Protein AF-A0A7J8UUY8-F1 (afdb_monomer)

Mean predicted aligned error: 4.92 Å

Organism: NCBI:txid34286

pLDDT: mean 86.73, std 9.54, range [56.25, 96.75]

Radius of gyration: 12.4 Å; Cα contacts (8 Å, |Δi|>4): 75; chains: 1; bounding box: 28×28×34 Å

Secondary structure (DSSP, 8-state):
-EE-TT--EEE-------S--HHHHHHHHHHHHHHHHHHTT---EEEEES-HHHHHHHHHTTGGGSSEEEEE--

InterPro domains:
  IPR002156 Ribonuclease H domain [PF13456] (2-67)
  IPR044730 Ribonuclease H-like domain, plant type [cd06222] (2-60)
  IPR053151 Ribonuclease H-like [PTHR47723] (2-60)

Foldseek 3Di:
DDADPVRHDPDDDDDDDDDDDPVVRVLVVQVVVVVVCVVVVNQADEAEDQDPVNQVVCVVVVCPPGSYHYYHDD

Struct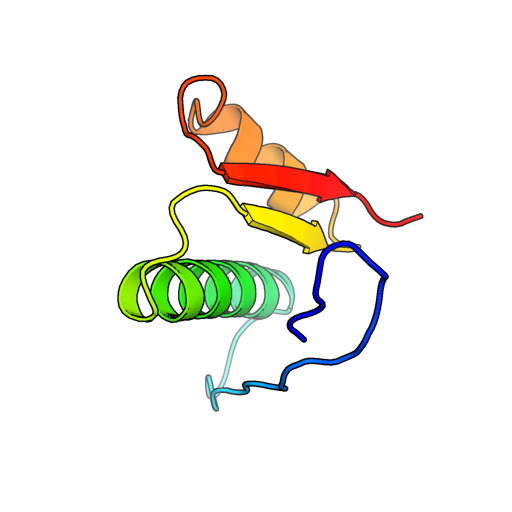ure (mmCIF, N/CA/C/O backbone):
data_AF-A0A7J8UUY8-F1
#
_entry.id   AF-A0A7J8UUY8-F1
#
loop_
_atom_site.group_PDB
_atom_site.id
_atom_site.type_symbol
_atom_site.label_atom_id
_atom_site.label_alt_id
_atom_site.label_comp_id
_atom_site.label_asym_id
_atom_site.label_entity_id
_atom_site.label_seq_id
_atom_site.pdbx_PDB_ins_code
_atom_site.Cartn_x
_atom_site.Cartn_y
_atom_site.Cartn_z
_atom_site.occupancy
_atom_site.B_iso_or_equiv
_atom_site.auth_seq_id
_atom_site.auth_comp_id
_atom_site.auth_asym_id
_atom_site.auth_atom_id
_atom_site.pdbx_PDB_model_num
ATOM 1 N N . MET A 1 1 ? -2.384 -6.003 1.734 1.00 87.88 1 MET A N 1
ATOM 2 C CA . MET A 1 1 ? -3.163 -6.949 2.577 1.00 87.88 1 MET A CA 1
ATOM 3 C C . MET A 1 1 ? -3.999 -6.151 3.559 1.00 87.88 1 MET A C 1
ATOM 5 O O . MET A 1 1 ? -3.557 -5.081 3.948 1.00 87.88 1 MET A O 1
ATOM 9 N N . VAL A 1 2 ? -5.164 -6.654 3.953 1.00 91.19 2 VAL A N 1
ATOM 10 C CA . VAL A 1 2 ? -6.058 -6.003 4.916 1.00 91.19 2 VAL A CA 1
ATOM 11 C C . VAL A 1 2 ? -6.012 -6.770 6.232 1.00 91.19 2 VAL A C 1
ATOM 13 O O . VAL A 1 2 ? -6.084 -8.003 6.234 1.00 91.19 2 VAL A O 1
ATOM 16 N N . ARG A 1 3 ? -5.893 -6.039 7.339 1.00 92.81 3 ARG A N 1
ATOM 17 C CA . ARG A 1 3 ? -5.925 -6.583 8.697 1.00 92.81 3 ARG A CA 1
ATOM 18 C C . ARG A 1 3 ? -6.992 -5.880 9.523 1.00 92.81 3 ARG A C 1
ATOM 20 O O . ARG A 1 3 ? -7.306 -4.724 9.243 1.00 92.81 3 ARG A O 1
ATOM 27 N N . ASP A 1 4 ? -7.552 -6.583 10.499 1.00 90.81 4 ASP A N 1
ATOM 28 C CA . ASP A 1 4 ? -8.399 -5.957 11.510 1.00 90.81 4 ASP A CA 1
ATOM 29 C C . ASP A 1 4 ? -7.547 -5.191 12.540 1.00 90.81 4 ASP A C 1
ATOM 31 O O . ASP A 1 4 ? -6.314 -5.157 12.477 1.00 90.81 4 ASP A O 1
ATOM 35 N N . ARG A 1 5 ? -8.225 -4.560 13.501 1.00 89.56 5 ARG A N 1
ATOM 36 C CA . ARG A 1 5 ? -7.596 -3.816 14.602 1.00 89.56 5 ARG A CA 1
ATOM 37 C C . ARG A 1 5 ? -6.747 -4.687 15.536 1.00 89.56 5 ARG A C 1
ATOM 39 O O . ARG A 1 5 ? -5.868 -4.157 16.204 1.00 89.56 5 ARG A O 1
ATOM 46 N N . ASP A 1 6 ? -7.022 -5.987 15.582 1.00 93.62 6 ASP A N 1
ATOM 47 C CA . ASP A 1 6 ? -6.326 -6.970 16.413 1.00 93.62 6 ASP A CA 1
ATOM 48 C C . ASP A 1 6 ? -5.123 -7.576 15.655 1.00 93.62 6 ASP A C 1
ATOM 50 O O . ASP A 1 6 ? -4.369 -8.388 16.188 1.00 93.62 6 ASP A O 1
ATOM 54 N N . GLY A 1 7 ? -4.903 -7.142 14.407 1.00 90.38 7 GLY A N 1
ATOM 55 C CA . GLY A 1 7 ? -3.812 -7.576 13.544 1.00 90.38 7 GLY A CA 1
ATOM 56 C C . GLY A 1 7 ? -4.106 -8.857 12.765 1.00 90.38 7 GLY A C 1
ATOM 57 O O . GLY A 1 7 ? -3.231 -9.312 12.019 1.00 90.38 7 GLY A O 1
ATOM 58 N N . ASN A 1 8 ? -5.313 -9.420 12.873 1.00 94.62 8 ASN A N 1
ATOM 59 C CA . ASN A 1 8 ? -5.689 -10.615 12.129 1.00 94.62 8 ASN A CA 1
ATOM 60 C C . ASN A 1 8 ? -5.826 -10.282 10.649 1.00 94.62 8 ASN A C 1
ATOM 62 O O . ASN A 1 8 ? -6.378 -9.252 10.261 1.00 94.62 8 ASN A O 1
ATOM 66 N N . TRP A 1 9 ? -5.336 -11.177 9.797 1.00 93.38 9 TRP A N 1
ATOM 67 C CA . TRP A 1 9 ? -5.517 -11.042 8.361 1.00 93.38 9 TRP A CA 1
ATOM 68 C C . TRP A 1 9 ? -6.986 -11.261 7.992 1.00 93.38 9 TRP A C 1
ATOM 70 O O . TRP A 1 9 ? -7.532 -12.334 8.231 1.00 93.38 9 TRP A O 1
ATOM 80 N N . ILE A 1 10 ? -7.610 -10.244 7.391 1.00 92.12 10 ILE A N 1
ATOM 81 C CA . ILE A 1 10 ? -8.984 -10.337 6.883 1.00 92.12 10 ILE A CA 1
ATOM 82 C C . ILE A 1 10 ? -8.957 -10.853 5.445 1.00 92.12 10 ILE A C 1
ATOM 84 O O . ILE A 1 10 ? -9.698 -11.768 5.095 1.00 92.12 10 ILE A O 1
ATOM 88 N N . MET A 1 11 ? -8.136 -10.228 4.590 1.00 91.81 11 MET A N 1
ATOM 89 C CA . MET A 1 11 ? -8.050 -10.585 3.174 1.00 91.81 11 MET A CA 1
ATOM 90 C C . MET A 1 11 ? -6.820 -10.010 2.460 1.00 91.81 11 MET A C 1
ATOM 92 O O . MET A 1 11 ? -6.178 -9.049 2.895 1.00 91.81 11 MET A O 1
ATOM 96 N N . GLY A 1 12 ? -6.510 -10.588 1.301 1.00 91.31 12 GLY A N 1
ATOM 97 C CA . GLY A 1 12 ? -5.564 -10.064 0.320 1.00 91.31 12 GLY A CA 1
ATOM 98 C C . GLY A 1 12 ? -6.294 -9.508 -0.901 1.00 91.31 12 GLY A C 1
ATOM 99 O O . GLY A 1 12 ? -7.417 -9.906 -1.192 1.00 91.31 12 GLY A O 1
ATOM 100 N N . PHE A 1 13 ? -5.645 -8.594 -1.613 1.00 90.94 13 PHE A N 1
ATOM 101 C CA . PHE A 1 13 ? -6.086 -8.108 -2.916 1.00 90.94 13 PHE A CA 1
ATOM 102 C C . PHE A 1 13 ? -4.859 -7.946 -3.811 1.00 90.94 13 PHE A C 1
ATOM 104 O O . PHE A 1 13 ? -3.740 -7.799 -3.312 1.00 90.94 13 PHE A O 1
ATOM 111 N N . GLY A 1 14 ? -5.073 -8.000 -5.119 1.00 92.44 14 GLY A N 1
ATOM 112 C CA . GLY A 1 14 ? -4.024 -7.840 -6.111 1.00 92.44 14 GLY A CA 1
ATOM 113 C C . GLY A 1 14 ? -4.630 -7.506 -7.464 1.00 92.44 14 GLY A C 1
ATOM 114 O O . GLY A 1 14 ? -5.710 -7.989 -7.805 1.00 92.44 14 GLY A O 1
ATOM 115 N N . ARG A 1 15 ? -3.926 -6.670 -8.220 1.00 92.50 15 ARG A N 1
ATOM 116 C CA . ARG A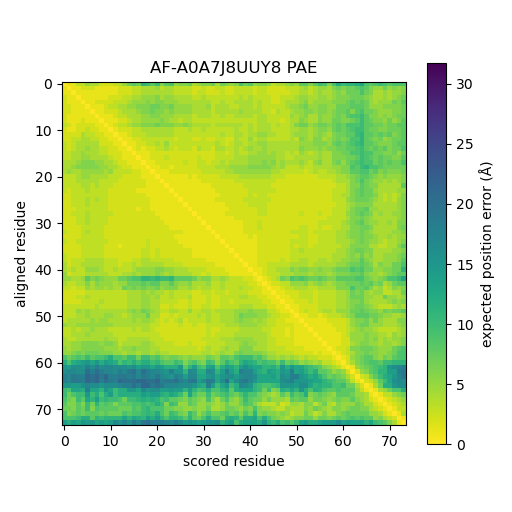 1 15 ? -4.305 -6.236 -9.560 1.00 92.50 15 ARG A CA 1
ATOM 117 C C . ARG A 1 15 ? -3.100 -6.380 -10.476 1.00 92.50 15 ARG A C 1
ATOM 119 O O . ARG A 1 15 ? -1.988 -6.017 -10.104 1.00 92.50 15 ARG A O 1
ATOM 126 N N . TYR A 1 16 ? -3.327 -6.894 -11.681 1.00 94.50 16 TYR A N 1
ATOM 127 C CA . TYR A 1 16 ? -2.318 -6.867 -12.732 1.00 94.50 16 TYR A CA 1
ATOM 128 C C . TYR A 1 16 ? -2.263 -5.465 -13.353 1.00 94.50 16 TYR A C 1
ATOM 130 O O . TYR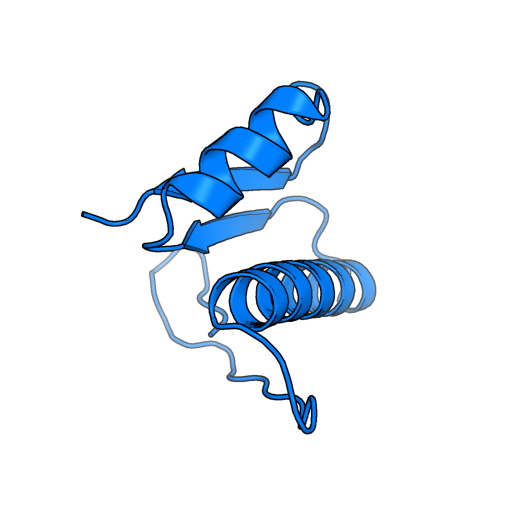 A 1 16 ? -3.278 -4.968 -13.843 1.00 94.50 16 TYR A O 1
ATOM 138 N N . LEU A 1 17 ? -1.090 -4.827 -13.307 1.00 94.50 17 LEU A N 1
ATOM 139 C CA . LEU A 1 17 ? -0.880 -3.450 -13.777 1.00 94.50 17 LEU A CA 1
ATOM 140 C C . LEU A 1 17 ? -0.159 -3.360 -15.132 1.00 94.50 17 LEU A C 1
ATOM 142 O O . LEU A 1 17 ? -0.029 -2.269 -15.676 1.00 94.50 17 LEU A O 1
ATOM 146 N N . GLY A 1 18 ? 0.296 -4.482 -15.699 1.00 95.94 18 GLY A N 1
ATOM 147 C CA . GLY A 1 18 ? 1.113 -4.470 -16.914 1.00 95.94 18 GLY A CA 1
ATOM 148 C C . GLY A 1 18 ? 2.514 -3.900 -16.669 1.00 95.94 18 GLY A C 1
ATOM 149 O O . GLY A 1 18 ? 3.136 -4.192 -15.647 1.00 95.94 18 GLY A O 1
ATOM 150 N N . VAL A 1 19 ? 3.022 -3.109 -17.619 1.00 96.75 19 VAL A N 1
ATOM 151 C CA . VAL A 1 19 ? 4.320 -2.428 -17.496 1.00 96.75 19 VAL A CA 1
ATOM 152 C C . VAL A 1 19 ? 4.131 -1.151 -16.682 1.00 96.75 19 VAL A C 1
ATOM 154 O O . VAL A 1 19 ? 3.484 -0.215 -17.140 1.00 96.75 19 VAL A O 1
ATOM 157 N N . CYS A 1 20 ? 4.704 -1.117 -15.484 1.00 95.94 20 CYS A N 1
ATOM 158 C CA . CYS A 1 20 ? 4.698 0.051 -14.610 1.00 95.94 20 CYS A CA 1
ATOM 159 C C . CYS A 1 20 ? 5.992 0.115 -13.793 1.00 95.94 20 CYS A C 1
ATOM 161 O O . CYS A 1 20 ? 6.694 -0.886 -13.617 1.00 95.94 20 CYS A O 1
ATOM 163 N N . SER A 1 21 ? 6.320 1.303 -13.302 1.00 95.75 21 SER A N 1
ATOM 164 C CA . SER A 1 21 ? 7.400 1.501 -12.343 1.00 95.75 21 SER A CA 1
ATOM 165 C C . SER A 1 21 ? 6.997 1.013 -10.943 1.00 95.75 21 SER A C 1
ATOM 167 O O . SER A 1 21 ? 5.809 0.982 -10.610 1.00 95.75 21 SER A O 1
ATOM 169 N N . PRO A 1 22 ? 7.970 0.706 -10.064 1.00 92.81 22 PRO A N 1
ATOM 170 C CA . PRO A 1 22 ? 7.675 0.352 -8.675 1.00 92.81 22 PRO A CA 1
ATOM 171 C C . PRO A 1 22 ? 6.865 1.425 -7.934 1.00 92.81 22 PRO A C 1
ATOM 173 O O . PRO A 1 22 ? 6.002 1.103 -7.128 1.00 92.81 22 PRO A O 1
ATOM 176 N N . PHE A 1 23 ? 7.107 2.707 -8.231 1.00 92.69 23 PHE A N 1
ATOM 177 C CA . PHE A 1 23 ? 6.351 3.802 -7.625 1.00 92.69 23 PHE A CA 1
ATOM 178 C C . PHE A 1 23 ? 4.883 3.795 -8.068 1.00 92.69 23 PHE A C 1
ATOM 180 O O . PHE A 1 23 ? 3.996 3.879 -7.225 1.00 92.69 23 PHE A O 1
ATOM 187 N N . GLU A 1 24 ? 4.619 3.643 -9.367 1.00 93.62 24 GLU A N 1
ATOM 188 C CA . GLU A 1 24 ? 3.249 3.539 -9.882 1.00 93.62 24 GLU A CA 1
ATOM 189 C C . GLU A 1 24 ? 2.526 2.324 -9.298 1.00 93.62 24 GLU A C 1
ATOM 191 O O . GLU A 1 24 ? 1.366 2.438 -8.909 1.00 93.62 24 GLU A O 1
ATOM 196 N N . ALA A 1 25 ? 3.210 1.181 -9.183 1.00 94.44 25 ALA A N 1
ATOM 197 C CA . ALA A 1 25 ? 2.638 -0.023 -8.592 1.00 94.44 25 ALA A CA 1
ATOM 198 C C . ALA A 1 25 ? 2.193 0.190 -7.136 1.00 94.44 25 ALA A C 1
ATOM 200 O O . ALA A 1 25 ? 1.092 -0.221 -6.768 1.00 94.44 25 ALA A O 1
ATOM 201 N N . GLU A 1 26 ? 3.007 0.873 -6.329 1.00 92.56 26 GLU A N 1
ATOM 202 C CA . GLU A 1 26 ? 2.686 1.203 -4.934 1.00 92.56 26 GLU A CA 1
ATOM 203 C C . GLU A 1 26 ? 1.536 2.217 -4.808 1.00 92.56 26 GLU A C 1
ATOM 205 O O . GLU A 1 26 ? 0.666 2.080 -3.943 1.00 92.56 26 GLU A O 1
ATOM 210 N N . VAL A 1 27 ? 1.488 3.229 -5.681 1.00 91.38 27 VAL A N 1
ATOM 211 C CA . VAL A 1 27 ? 0.386 4.207 -5.688 1.00 91.38 27 VAL A CA 1
ATOM 212 C C . VAL A 1 27 ? -0.932 3.529 -6.069 1.00 91.38 27 VAL A C 1
ATOM 214 O O . VAL A 1 27 ? -1.939 3.707 -5.381 1.00 91.38 27 VAL A O 1
ATOM 217 N N . TRP A 1 28 ? -0.932 2.708 -7.124 1.00 93.44 28 TRP A N 1
ATOM 218 C CA . TRP A 1 28 ? -2.124 1.973 -7.551 1.00 93.44 28 TRP A CA 1
ATOM 219 C C . TRP A 1 28 ? -2.586 0.962 -6.505 1.00 93.44 28 TRP A C 1
ATOM 221 O O . TRP A 1 28 ? -3.780 0.892 -6.222 1.00 93.44 28 TRP A O 1
ATOM 231 N N . SER A 1 29 ? -1.666 0.213 -5.892 1.00 92.56 29 SER A N 1
ATOM 232 C CA . SER A 1 29 ? -2.020 -0.747 -4.843 1.00 92.56 29 SER A CA 1
ATOM 233 C C . SER A 1 29 ? -2.612 -0.055 -3.608 1.00 92.56 29 SER A C 1
ATOM 235 O O . SER A 1 29 ? -3.566 -0.565 -3.015 1.00 92.56 29 SER A O 1
ATOM 237 N N . THR A 1 30 ? -2.109 1.133 -3.258 1.00 91.12 30 THR A N 1
ATOM 238 C CA . THR A 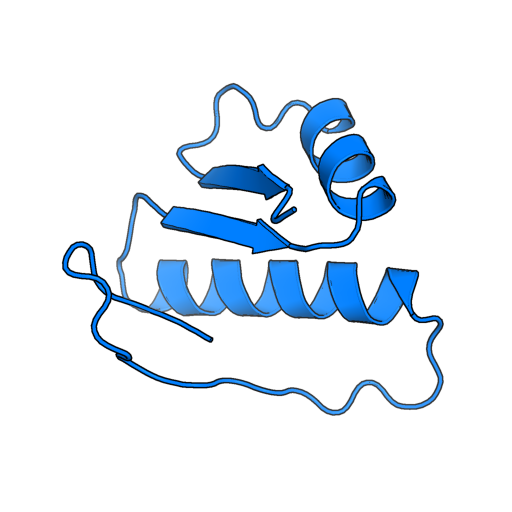1 30 ? -2.653 1.963 -2.177 1.00 91.12 30 THR A CA 1
ATOM 239 C C . THR A 1 30 ? -4.071 2.436 -2.496 1.00 91.12 30 THR A C 1
ATOM 241 O O . THR A 1 30 ? -4.971 2.272 -1.670 1.00 91.12 30 THR A O 1
ATOM 244 N N . LEU A 1 31 ? -4.294 2.968 -3.701 1.00 90.25 31 LEU A N 1
ATOM 245 C CA . LEU A 1 31 ? -5.610 3.430 -4.147 1.00 90.25 31 LEU A CA 1
ATOM 246 C C . LEU A 1 31 ? -6.636 2.290 -4.183 1.00 90.25 31 LEU A C 1
ATOM 248 O O . LEU A 1 31 ? -7.727 2.429 -3.627 1.00 90.25 31 LEU A O 1
ATOM 252 N N . ASP A 1 32 ? -6.280 1.157 -4.792 1.00 92.69 32 ASP A N 1
ATOM 253 C CA . ASP A 1 32 ? -7.152 -0.017 -4.882 1.00 92.69 32 ASP A CA 1
ATOM 254 C C . ASP A 1 32 ? -7.510 -0.540 -3.481 1.00 92.69 32 ASP A C 1
ATOM 256 O O . ASP A 1 32 ? -8.665 -0.879 -3.217 1.00 92.69 32 ASP A O 1
ATOM 260 N N . GLY A 1 33 ? -6.540 -0.562 -2.561 1.00 91.69 33 GLY A N 1
ATOM 261 C CA . GLY A 1 33 ? -6.754 -0.964 -1.173 1.00 91.69 33 GLY A CA 1
ATOM 262 C C . GLY A 1 33 ? -7.716 -0.044 -0.422 1.00 91.69 33 GLY A C 1
ATOM 263 O O . GLY A 1 33 ? -8.628 -0.529 0.249 1.00 91.69 33 GLY A O 1
ATOM 264 N N . ILE A 1 34 ? -7.551 1.273 -0.564 1.00 89.31 34 ILE A N 1
ATOM 265 C CA . ILE A 1 34 ? -8.447 2.270 0.037 1.00 89.31 34 ILE A CA 1
ATOM 266 C C . ILE A 1 34 ? -9.863 2.110 -0.521 1.00 89.31 34 ILE A C 1
ATOM 268 O O . ILE A 1 34 ? -10.812 1.960 0.247 1.00 89.31 34 ILE A O 1
ATOM 272 N N . LEU A 1 35 ? -10.016 2.083 -1.848 1.00 91.00 35 LEU A N 1
ATOM 273 C CA . LEU A 1 35 ? -11.324 1.973 -2.494 1.00 91.00 35 LEU A CA 1
ATOM 274 C C . LEU A 1 35 ? -12.039 0.669 -2.116 1.00 91.00 35 LEU A C 1
ATOM 276 O O . LEU A 1 35 ? -13.242 0.672 -1.858 1.00 91.00 35 LEU A O 1
ATOM 280 N N . LEU A 1 36 ? -11.304 -0.442 -2.029 1.00 92.31 36 LEU A N 1
ATOM 281 C CA . LEU A 1 36 ? -11.833 -1.724 -1.569 1.00 92.31 36 LEU A CA 1
ATOM 282 C C . LEU A 1 36 ? -12.420 -1.628 -0.154 1.00 92.31 36 LEU A C 1
ATOM 284 O O . LEU A 1 36 ? -13.490 -2.184 0.104 1.00 92.31 36 LEU A O 1
ATOM 288 N N . LEU A 1 37 ? -11.734 -0.941 0.761 1.00 90.75 37 LEU A N 1
ATOM 289 C CA . LEU A 1 37 ? -12.195 -0.772 2.138 1.00 90.75 37 LEU A CA 1
ATOM 290 C C . LEU A 1 37 ? -13.397 0.173 2.224 1.00 90.75 37 LEU A C 1
ATOM 292 O O . LEU A 1 37 ? -14.377 -0.160 2.893 1.00 90.75 37 LEU A O 1
ATOM 296 N N . LEU A 1 38 ? -13.374 1.285 1.487 1.00 89.69 38 LEU A N 1
ATOM 297 C CA . LEU A 1 38 ? -14.514 2.201 1.398 1.00 89.69 38 LEU A CA 1
ATOM 298 C C . LEU A 1 38 ? -15.764 1.486 0.859 1.00 89.69 38 LEU A C 1
ATOM 300 O O . LEU A 1 38 ? -16.833 1.583 1.458 1.00 89.69 38 LEU A O 1
ATOM 304 N N . ASN A 1 39 ? -15.623 0.685 -0.203 1.00 91.94 39 ASN A N 1
ATOM 305 C CA . ASN A 1 39 ? -16.721 -0.105 -0.779 1.00 91.94 39 ASN A CA 1
ATOM 306 C C . ASN A 1 39 ? -17.271 -1.174 0.177 1.00 91.94 39 ASN A C 1
ATOM 308 O O . ASN A 1 39 ? -18.413 -1.606 0.034 1.00 91.94 39 ASN A O 1
ATOM 312 N N . LYS A 1 40 ? -16.479 -1.605 1.164 1.00 90.00 40 LYS A N 1
ATOM 313 C CA . LYS A 1 40 ? -16.919 -2.507 2.237 1.00 90.00 40 LYS A CA 1
ATOM 314 C C . LYS A 1 40 ? -17.555 -1.775 3.426 1.00 90.00 40 LYS A C 1
ATOM 316 O O . LYS A 1 40 ? -17.969 -2.433 4.376 1.00 90.00 40 LYS A O 1
ATOM 321 N N . GLY A 1 41 ? -17.653 -0.446 3.376 1.00 91.06 41 GLY A N 1
ATOM 322 C CA . GLY A 1 41 ? -18.260 0.377 4.421 1.00 91.06 41 GLY A CA 1
ATOM 323 C C . GLY A 1 41 ? -17.301 0.788 5.540 1.00 91.06 41 GLY A C 1
ATOM 324 O O . GLY A 1 41 ? -17.744 1.344 6.546 1.00 91.06 41 GLY A O 1
ATOM 325 N N . TYR A 1 42 ? -15.994 0.548 5.395 1.00 89.12 42 TYR A N 1
ATOM 326 C CA . TYR A 1 42 ? -15.015 1.038 6.361 1.00 89.12 42 TYR A CA 1
ATOM 327 C C . TYR A 1 42 ? -14.795 2.535 6.151 1.00 89.12 42 TYR A C 1
ATOM 329 O O . TYR A 1 42 ? -14.344 2.962 5.095 1.00 89.12 42 TYR A O 1
ATOM 337 N N . SER A 1 43 ? -15.111 3.336 7.168 1.00 83.00 43 SER A N 1
ATOM 338 C CA . SER A 1 43 ? -14.986 4.801 7.120 1.00 83.00 43 SER A CA 1
ATOM 339 C C . SER A 1 43 ? -13.674 5.335 7.699 1.00 83.00 43 SER A C 1
ATOM 341 O O . SER A 1 43 ? -13.406 6.529 7.589 1.00 83.00 43 SER A O 1
ATOM 343 N N . TRP A 1 44 ? -12.875 4.468 8.324 1.00 83.50 44 TRP A N 1
ATOM 344 C CA . TRP A 1 44 ? -11.568 4.794 8.882 1.00 83.50 44 TRP A CA 1
ATOM 345 C C . TRP A 1 44 ? -10.590 3.662 8.590 1.00 83.50 44 TRP A C 1
ATOM 347 O O . TRP A 1 44 ? -10.875 2.499 8.889 1.00 83.50 44 TRP A O 1
ATOM 357 N N . THR A 1 45 ? -9.457 3.998 7.977 1.00 85.25 45 THR A N 1
ATOM 358 C CA . THR A 1 45 ? -8.475 3.013 7.516 1.00 85.25 45 THR A CA 1
ATOM 359 C C . THR A 1 45 ? -7.058 3.537 7.698 1.00 85.25 45 THR A C 1
ATOM 361 O O . THR A 1 45 ? -6.771 4.684 7.351 1.00 85.25 45 THR A O 1
ATOM 364 N N . ILE A 1 46 ? -6.163 2.671 8.175 1.00 88.69 46 ILE A N 1
ATOM 365 C CA . ILE A 1 46 ? -4.724 2.933 8.205 1.00 88.69 46 ILE A CA 1
ATOM 366 C C . ILE A 1 46 ? -4.076 2.171 7.052 1.00 88.69 46 ILE A C 1
ATOM 368 O O . ILE A 1 46 ? -4.111 0.940 7.010 1.00 88.69 46 ILE A O 1
ATOM 372 N N . THR A 1 47 ? -3.454 2.906 6.140 1.00 88.25 47 THR A N 1
ATOM 373 C CA . THR A 1 47 ? -2.636 2.351 5.064 1.00 88.25 47 THR A CA 1
ATOM 374 C C . THR A 1 47 ? -1.182 2.333 5.511 1.00 88.25 47 THR A C 1
ATOM 376 O O . THR A 1 47 ? -0.648 3.344 5.959 1.00 88.25 47 THR A O 1
ATOM 379 N N . GLN A 1 48 ? -0.517 1.190 5.368 1.00 89.69 48 GLN A N 1
ATOM 380 C CA . GLN A 1 48 ? 0.911 1.046 5.647 1.00 89.69 48 GLN A CA 1
A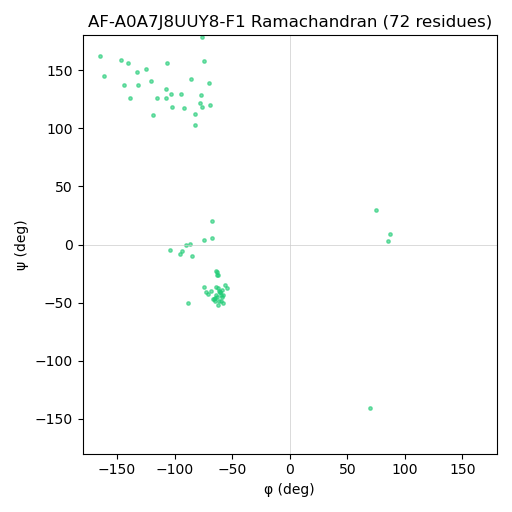TOM 381 C C . GLN A 1 48 ? 1.648 0.708 4.351 1.00 89.69 48 GLN A C 1
ATOM 383 O O . GLN A 1 48 ? 1.299 -0.272 3.695 1.00 89.69 48 GLN A O 1
ATOM 388 N N . THR A 1 49 ? 2.673 1.486 4.011 1.00 89.94 49 THR A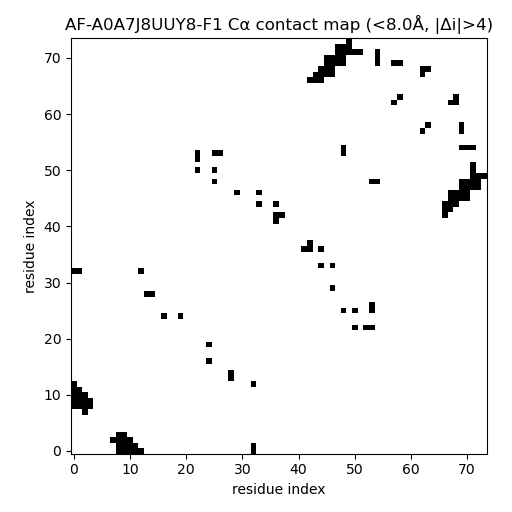 N 1
ATOM 389 C CA . THR A 1 49 ? 3.572 1.240 2.867 1.00 89.94 49 THR A CA 1
ATOM 390 C C . THR A 1 49 ? 5.024 1.401 3.319 1.00 89.94 49 THR A C 1
ATOM 392 O O . THR A 1 49 ? 5.318 2.167 4.238 1.00 89.94 49 THR A O 1
ATOM 395 N N . ASP A 1 50 ? 5.947 0.657 2.720 1.00 88.56 50 ASP A N 1
ATOM 396 C CA . ASP A 1 50 ? 7.393 0.817 2.925 1.00 88.56 50 ASP A CA 1
ATOM 397 C C . ASP A 1 50 ? 7.996 1.905 2.010 1.00 88.56 50 ASP A C 1
ATOM 399 O O . ASP A 1 50 ? 9.128 2.359 2.218 1.00 88.56 50 ASP A O 1
ATOM 403 N N . SER A 1 51 ? 7.219 2.399 1.042 1.00 90.19 51 SER A N 1
ATOM 404 C CA . SER A 1 51 ? 7.640 3.407 0.079 1.00 90.19 51 SER A CA 1
ATOM 405 C C . SER A 1 51 ? 7.536 4.819 0.651 1.00 90.19 51 SER A C 1
ATOM 407 O O . SER A 1 51 ? 6.472 5.440 0.676 1.00 90.19 51 SER A O 1
ATOM 409 N N . LEU A 1 52 ? 8.682 5.384 1.047 1.00 89.19 52 LEU A N 1
ATOM 410 C CA . LEU A 1 52 ? 8.765 6.775 1.515 1.00 89.19 52 LEU A CA 1
ATOM 411 C C . LEU A 1 52 ? 8.193 7.770 0.491 1.00 89.19 52 LEU A C 1
ATOM 413 O O . LEU A 1 52 ? 7.528 8.726 0.879 1.00 89.19 52 LEU A O 1
ATOM 417 N N . LYS A 1 53 ? 8.418 7.526 -0.806 1.00 90.19 53 LYS A N 1
ATOM 418 C CA . LYS A 1 53 ? 7.917 8.394 -1.881 1.00 90.19 53 LYS A CA 1
ATOM 419 C C . LYS A 1 53 ? 6.391 8.452 -1.905 1.00 90.19 53 LYS A C 1
ATOM 421 O O . LYS A 1 53 ? 5.831 9.505 -2.176 1.00 90.19 53 LYS A O 1
ATOM 426 N N . VAL A 1 54 ? 5.727 7.329 -1.630 1.00 88.94 54 VAL A N 1
ATOM 427 C CA . VAL A 1 54 ? 4.261 7.257 -1.606 1.00 88.94 54 V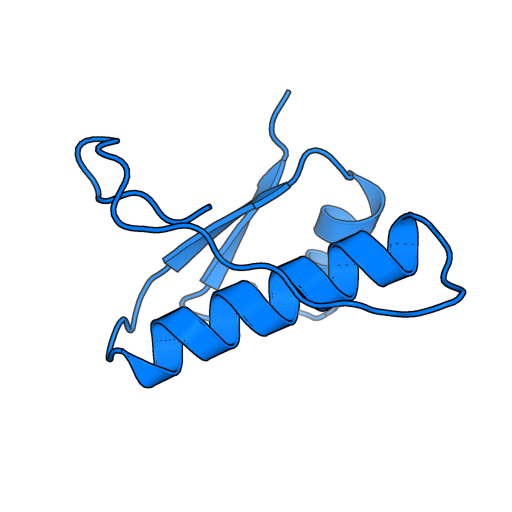AL A CA 1
ATOM 428 C C . VAL A 1 54 ? 3.704 7.957 -0.375 1.00 88.94 54 VAL A C 1
ATOM 430 O O . VAL A 1 54 ? 2.746 8.712 -0.503 1.00 88.94 54 VAL A O 1
ATOM 433 N N . VAL A 1 55 ? 4.339 7.785 0.789 1.00 89.00 55 VAL A N 1
ATOM 434 C CA . VAL A 1 55 ? 3.966 8.527 2.004 1.00 89.00 55 VAL A CA 1
ATOM 435 C C . VAL A 1 55 ? 4.054 10.034 1.763 1.00 89.00 55 VAL A C 1
ATOM 437 O O . VAL A 1 55 ? 3.076 10.731 1.991 1.00 89.00 55 VAL A O 1
ATOM 440 N N . GLN A 1 56 ? 5.181 10.521 1.233 1.00 89.06 56 GLN A N 1
ATOM 441 C CA . GLN A 1 56 ? 5.370 11.946 0.933 1.00 89.06 56 GLN A CA 1
ATOM 442 C C . GLN A 1 56 ? 4.332 12.465 -0.064 1.00 89.06 56 GLN A C 1
ATOM 444 O O . GLN A 1 56 ? 3.664 13.451 0.219 1.00 89.06 56 GLN A O 1
ATOM 449 N N . ALA A 1 57 ? 4.124 11.756 -1.178 1.00 87.56 57 ALA A N 1
ATOM 450 C CA . ALA A 1 57 ? 3.144 12.157 -2.182 1.00 87.56 57 ALA A CA 1
ATOM 451 C C . ALA A 1 57 ? 1.717 12.253 -1.612 1.00 87.56 57 ALA A C 1
ATOM 453 O O . ALA A 1 57 ? 0.975 13.163 -1.969 1.00 87.56 57 ALA A O 1
ATOM 454 N N . LEU A 1 58 ? 1.324 11.331 -0.725 1.00 83.19 58 LEU A N 1
ATOM 455 C CA . LEU A 1 58 ? -0.006 11.331 -0.104 1.00 83.19 58 LEU A CA 1
ATOM 456 C C . LEU A 1 58 ? -0.151 12.417 0.970 1.00 83.19 58 LEU A C 1
ATOM 458 O O . LEU A 1 58 ? -1.214 13.027 1.071 1.00 83.19 58 LEU A O 1
ATOM 462 N N . THR A 1 59 ? 0.906 12.694 1.736 1.00 83.44 59 THR A N 1
ATOM 463 C CA . THR A 1 59 ? 0.933 13.811 2.692 1.00 83.44 59 THR A CA 1
ATOM 464 C C . THR A 1 59 ? 0.841 15.159 1.975 1.00 83.44 59 THR A C 1
ATOM 466 O O . THR A 1 59 ? 0.007 15.982 2.345 1.00 83.44 59 THR A O 1
ATOM 469 N N . ASP A 1 60 ? 1.616 15.358 0.905 1.00 83.38 60 ASP A N 1
ATOM 470 C CA . ASP A 1 60 ? 1.637 16.606 0.127 1.00 83.38 60 ASP A CA 1
ATOM 471 C C . ASP A 1 60 ? 0.285 16.910 -0.542 1.00 83.38 60 ASP A C 1
ATOM 473 O O . ASP A 1 60 ? -0.059 18.070 -0.763 1.00 83.38 60 ASP A O 1
ATOM 477 N N . MET A 1 61 ? -0.522 15.881 -0.825 1.00 75.69 61 MET A N 1
ATOM 478 C CA . MET A 1 61 ? -1.887 16.032 -1.345 1.00 75.69 61 MET A CA 1
ATOM 479 C C . MET A 1 61 ? -2.909 16.508 -0.294 1.00 75.69 61 MET A C 1
ATOM 481 O O . MET A 1 61 ? -4.093 16.616 -0.609 1.00 75.69 61 MET A O 1
ATOM 485 N N . GLY A 1 62 ? -2.488 16.813 0.938 1.00 66.31 62 GLY A N 1
ATOM 486 C CA . GLY A 1 62 ? -3.359 17.400 1.959 1.00 66.31 62 GLY A CA 1
ATOM 487 C C . GLY A 1 62 ? -4.343 16.4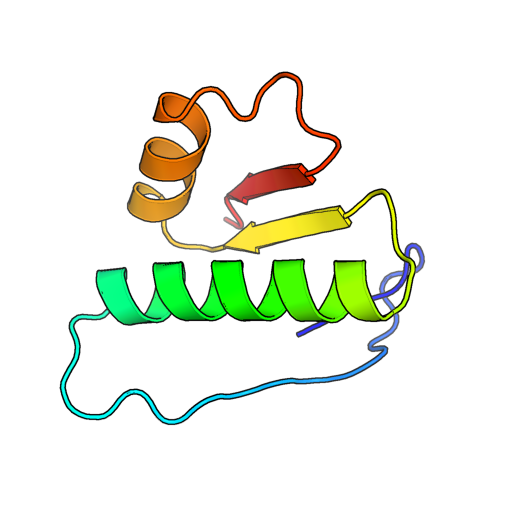05 2.576 1.00 66.31 62 GLY A C 1
ATOM 488 O O . GLY A 1 62 ? -5.427 16.794 3.006 1.00 66.31 62 GLY A O 1
ATOM 489 N N . MET A 1 63 ? -3.984 15.117 2.654 1.00 63.88 63 MET A N 1
ATOM 490 C CA . MET A 1 63 ? -4.828 14.090 3.287 1.00 63.88 63 MET A CA 1
ATOM 491 C C . MET A 1 63 ? -4.990 14.255 4.813 1.00 63.88 63 MET A C 1
ATOM 493 O O . MET A 1 63 ? -5.626 13.410 5.437 1.00 63.88 63 MET A O 1
ATOM 497 N N . GLU A 1 64 ? -4.479 15.327 5.425 1.00 57.66 64 GLU A N 1
ATOM 498 C CA . GLU A 1 64 ? -4.535 15.544 6.879 1.00 57.66 64 GLU A CA 1
ATOM 499 C C . GLU A 1 64 ? -5.964 15.664 7.439 1.00 57.66 64 GLU A C 1
ATOM 501 O O . GLU A 1 64 ? -6.202 15.293 8.586 1.00 57.66 64 GLU A O 1
ATOM 506 N N . GLU A 1 65 ? -6.941 16.089 6.628 1.00 56.25 65 GLU A N 1
ATOM 507 C CA . GLU A 1 65 ? -8.361 16.131 7.030 1.00 56.25 65 GLU A CA 1
ATOM 508 C C . GLU A 1 65 ? -9.157 14.869 6.649 1.00 56.25 65 GLU A C 1
ATOM 510 O O . GLU A 1 65 ? -10.326 14.713 7.012 1.00 56.25 65 GLU A O 1
ATOM 515 N N . SER A 1 66 ? -8.546 13.934 5.918 1.00 60.53 66 SER A N 1
ATOM 516 C CA . SER A 1 66 ? -9.212 12.700 5.502 1.00 60.53 66 SER A CA 1
ATOM 517 C C . SER A 1 66 ? -9.107 11.633 6.594 1.00 60.53 66 SER A C 1
ATOM 519 O O . SER A 1 66 ? -8.063 11.449 7.210 1.00 60.53 66 SER A O 1
ATOM 521 N N . LYS A 1 67 ? -10.161 10.827 6.796 1.00 67.81 67 LYS A N 1
ATOM 522 C CA . LYS A 1 67 ? -10.166 9.663 7.721 1.00 67.81 67 LYS A CA 1
ATOM 523 C C . LYS A 1 67 ? -9.253 8.499 7.273 1.00 67.81 67 LYS A C 1
ATOM 525 O O . LYS A 1 67 ? -9.453 7.353 7.675 1.00 67.81 67 LYS A O 1
ATOM 530 N N . ILE A 1 68 ? -8.282 8.783 6.411 1.00 70.62 68 ILE A N 1
ATOM 531 C CA . ILE A 1 68 ? -7.345 7.841 5.815 1.00 70.62 68 ILE A CA 1
ATOM 532 C C . ILE A 1 68 ? -5.952 8.271 6.262 1.00 70.62 68 ILE A C 1
ATOM 534 O O . ILE A 1 68 ? -5.454 9.312 5.846 1.00 70.62 68 ILE A O 1
ATOM 538 N N . THR A 1 69 ? -5.324 7.461 7.108 1.00 79.12 69 THR A N 1
ATOM 539 C CA . THR A 1 69 ? -3.972 7.728 7.609 1.00 79.12 69 THR A CA 1
ATOM 540 C C . THR A 1 69 ? -2.977 6.839 6.881 1.00 79.12 69 THR A C 1
ATOM 542 O O . THR A 1 69 ? -3.162 5.624 6.824 1.00 79.12 69 THR A O 1
ATOM 545 N N . VAL A 1 70 ? -1.907 7.427 6.347 1.00 78.38 70 VAL A N 1
ATOM 546 C CA . VAL A 1 70 ? -0.834 6.699 5.659 1.00 78.38 70 VAL A CA 1
ATOM 547 C C . VAL A 1 70 ? 0.406 6.691 6.546 1.00 78.38 70 VAL A C 1
ATOM 549 O O . VAL A 1 70 ? 0.868 7.740 6.984 1.00 78.38 70 VAL A O 1
ATOM 552 N N . LEU A 1 71 ? 0.949 5.506 6.818 1.00 81.38 71 LEU A N 1
ATOM 553 C CA . LEU A 1 71 ? 2.122 5.313 7.666 1.00 81.38 71 LEU A CA 1
ATOM 554 C C . LEU A 1 71 ? 3.244 4.629 6.890 1.00 81.38 71 LEU A C 1
ATOM 556 O O . LEU A 1 71 ? 3.014 3.677 6.139 1.00 81.38 71 LEU A O 1
ATOM 560 N N . ARG A 1 72 ? 4.480 5.069 7.143 1.00 80.25 72 ARG A N 1
ATOM 561 C CA . ARG A 1 72 ? 5.673 4.360 6.684 1.00 80.25 72 ARG A CA 1
ATOM 562 C C . ARG A 1 72 ? 5.928 3.145 7.572 1.00 80.25 72 ARG A C 1
ATOM 564 O O . ARG A 1 72 ? 6.026 3.284 8.789 1.00 80.25 72 ARG A O 1
ATOM 571 N N . ARG A 1 73 ? 6.103 1.974 6.967 1.00 75.69 73 ARG A N 1
ATOM 572 C CA . ARG A 1 73 ? 6.581 0.770 7.652 1.00 75.69 73 ARG A CA 1
ATOM 573 C C . ARG A 1 73 ? 8.109 0.695 7.536 1.00 75.69 73 ARG A C 1
ATOM 575 O O . ARG A 1 73 ? 8.626 0.667 6.423 1.00 75.69 73 ARG A O 1
ATOM 582 N N . THR A 1 74 ? 8.810 0.738 8.670 1.00 60.09 74 THR A N 1
ATOM 583 C CA . THR A 1 74 ? 10.271 0.536 8.793 1.00 60.09 74 THR A CA 1
ATOM 584 C C . THR A 1 74 ? 10.627 -0.913 9.057 1.00 60.09 74 THR A C 1
ATOM 586 O O . THR A 1 74 ? 9.821 -1.584 9.745 1.00 60.09 74 THR A O 1
#

Solvent-accessible surface area (backbone atoms only — not comparable to full-atom values): 4720 Å² total; per-residue (Å²): 116,44,58,51,97,88,64,48,80,74,48,78,79,87,78,91,75,80,91,68,53,75,67,56,50,53,53,52,53,50,51,53,53,52,53,54,39,46,76,72,68,49,76,65,49,78,47,76,40,72,52,64,68,56,49,50,56,48,55,76,68,59,39,85,84,47,62,53,46,74,43,78,53,130

Sequence (74 aa):
MVRDRDGNWIMGFGRYLGVCSPFEAEVWSTLDGILLLLNKGYSWTITQTDSLKVVQALTDMGMEESKITVLRRT

=== Feature glossary ===
Reading guide. The protein is described through the following features:

Foldseek 3Di. A 3Di character summarizes, for each residue, the relative orientation of the Cα frame of its nearest spatial neighbor. Because it encodes fold topology rather than chemistry, 3Di alignments detect remote structural similarity that sequence alignment misses.

Contact-map, Ramachandran, and PAE plots. Plot images: a contact map (which residues are close in 3D, as an N×N binary image), a Ramachandran scatter (backbone torsion angles, revealing secondary-structure composition at a glance), and — for AlphaFold structures — a PAE heatmap (pairwise prediction confidence).

Radius of gyration, Cα contacts, bounding box. Radius of gyration (Rg) is the root-mean-square distance of Cα atoms from their centroid — a single number for overall size and compactness. A globular domain of N residues has Rg ≈ 2.2·N^0.38 Å; an extended or disordered chain has a much larger Rg. The Cα contact count is the number of residue pairs whose Cα atoms are within 8 Å and are more than four positions apart in sequence — a standard proxy for tertiary packing density. The bounding box is the smallest axis-aligned box enclosing all Cα atoms.

Secondary structure (8-state, DSSP). Eight-state secondary structure (DSSP): H is the canonical α-helix, G the tighter 3₁₀-helix, I the wider π-helix; E/B are β-structure, T and S are turns and bends, and '-' is everything else. DSSP derives these from the pattern of main-chain N–H··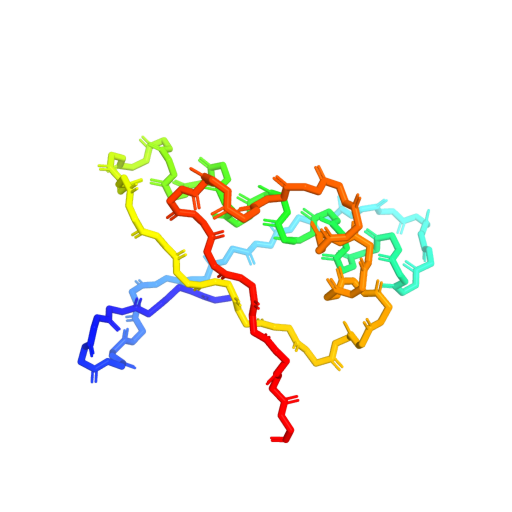·O=C hydrogen bonds, not from the sequence.

B-factor. B-factor (Debye–Waller factor) reflects atomic displacement in the crystal lattice. It is an experimental observable (units Å²), not a prediction; low values mean the atom is pinned down, high values mean it moves or is heterogeneous across the crystal.

pLDDT. pLDDT is the predicted lDDT-Cα score: AlphaFold's confidence that the local environment of each residue (all inter-atomic distances within 15 Å) is correctly placed. It is a per-residue number between 0 and 100, with higher meaning more reliable.

Nearest PDB structures. Nearest PDB neighbors are the top structural matches found by Foldseek when searching this structure against the entire Protein Data Bank. Each hit reports a TM-score (0 to 1; >0.5 almost always implies the same fold) and an E-value. These are *structural* homologs — they may share no detectable sequence similarity.

Solvent-accessible surface area. Accessible surface area quantifies burial. A residue with SASA near zero is packed into the hydrophobic core; one with SASA >100 Å² sits on the surface. Computed here via the Shrake–Rupley numerical algorithm with a 1.4 Å probe.

Rendered structure images. Structure images are PyMOL renders from six orthogonal camera directions. Cartoon representation draws helices as coils and strands as arrows; sticks shows the backbone as bonds; surface shows the solvent-excluded envelope. Rainbow coloring maps sequence position to hue (blue→red, N→C); chain coloring assigns a distinct color per polypeptide.

Backbone torsions (φ/ψ). φ (phi) and ψ (psi) are the two rotatable backbone dihedrals per residue: φ is the C(i-1)–N–Cα–C torsion, ψ is the N–Cα–C–N(i+1) torsion, both in degrees on (−180°, 180°]. α-helical residues cluster near (−60°, −45°); β-strand residues near (−120°, +130°). A Ramachandran plot is simply a scatter of (φ, ψ) for every residue.

Predicted aligned error. Predicted Aligned Error (PAE) is an AlphaFold confidence matrix: entry (i, j) is the expected error in the position of residue j, in ångströms, when the prediction is superimposed on the true structure at residue i. Low PAE within a block of residues means that block is internally rigid and well-predicted; high PAE between two blocks means their relative placement is uncertain even if each block individually is confident.

mmCIF coordinates. Structure coordinates are given as an mmCIF _atom_site loop: one row per atom with element, residue name, chain id, sequence number, and x/y/z position in Å. Only the four main-chain atoms per residue are included here; side chains are omitted to keep the record compact.

InterPro / GO / CATH / organism. Database cross-references. InterPro integrates a dozen domain/family signature databases into unified entries with residue-range hits. GO terms attach function/process/location labels with evidence codes. CATH codes position the fold in a four-level structural taxonomy. Organism is the NCBI-taxonomy species name.

Secondary structure (3-state, P-SEA). SS3 is a coarse helix/strand/coil call (letters a/b/c) made by the P-SEA algorithm from inter-Cα distances and dihedrals. It is less detailed than DSSP but needs only Cα positions.

Sequence. Sequence gives the chain of amino acids in standard one-letter code (A=alanine, C=cysteine, …, Y=tyrosine), read N→C. It is the only feature that is directly encoded by the gene; all structural features are derived from the folded form of this sequence.